Protein AF-A0A923U0V2-F1 (afdb_monomer_lite)

pLDDT: mean 92.28, std 5.25, range [62.75, 97.88]

Structure (mmCIF, N/CA/C/O backbone):
data_AF-A0A923U0V2-F1
#
_entry.id   AF-A0A923U0V2-F1
#
loop_
_atom_site.group_PDB
_atom_site.id
_atom_site.type_symbol
_atom_site.label_atom_id
_atom_site.label_alt_id
_atom_site.label_comp_id
_atom_site.label_asym_id
_atom_site.label_entity_id
_atom_site.label_seq_id
_atom_site.pdbx_PDB_ins_code
_atom_site.Cartn_x
_atom_site.Cartn_y
_atom_site.Cartn_z
_atom_site.occupancy
_atom_site.B_iso_or_equiv
_atom_site.auth_seq_id
_atom_site.auth_comp_id
_atom_site.auth_asym_id
_atom_site.auth_atom_id
_atom_site.pdbx_PDB_model_num
ATOM 1 N N . ILE A 1 1 ? 1.554 2.704 3.694 1.00 95.31 1 ILE A N 1
ATOM 2 C CA . ILE A 1 1 ? 1.669 2.129 2.339 1.00 95.31 1 ILE A CA 1
ATOM 3 C C . ILE A 1 1 ? 3.130 2.198 1.971 1.00 95.31 1 ILE A C 1
ATOM 5 O O . ILE A 1 1 ? 3.631 3.295 1.761 1.00 95.31 1 ILE A O 1
ATOM 9 N N . GLU A 1 2 ? 3.806 1.060 2.028 1.00 94.88 2 GLU A N 1
ATOM 10 C CA . GLU A 1 2 ? 5.252 0.951 1.831 1.00 94.88 2 GLU A CA 1
ATOM 11 C C . GLU A 1 2 ? 5.602 -0.514 1.557 1.00 94.88 2 GLU A C 1
ATOM 13 O O . GLU A 1 2 ? 4.943 -1.404 2.102 1.00 94.88 2 GLU A O 1
ATOM 18 N N . GLN A 1 3 ? 6.627 -0.752 0.739 1.00 91.88 3 GLN A N 1
ATOM 19 C CA . GLN A 1 3 ? 7.160 -2.089 0.485 1.00 91.88 3 GLN A CA 1
ATOM 20 C C . GLN A 1 3 ? 8.223 -2.435 1.523 1.00 91.88 3 GLN A C 1
ATOM 22 O O . GLN A 1 3 ? 9.386 -2.047 1.423 1.00 91.88 3 GLN A O 1
ATOM 27 N N . VAL A 1 4 ? 7.815 -3.193 2.536 1.00 92.06 4 VAL A N 1
ATOM 28 C CA . VAL A 1 4 ? 8.708 -3.733 3.567 1.00 92.06 4 VAL A CA 1
ATOM 29 C C . VAL A 1 4 ? 8.456 -5.221 3.753 1.00 92.06 4 VAL A C 1
ATOM 31 O O . VAL A 1 4 ? 7.397 -5.738 3.400 1.00 92.06 4 VAL A O 1
ATOM 34 N N . LYS A 1 5 ? 9.430 -5.912 4.349 1.00 90.62 5 LYS A N 1
ATOM 35 C CA . LYS A 1 5 ? 9.427 -7.372 4.523 1.00 90.62 5 LYS A CA 1
ATOM 36 C C . LYS A 1 5 ? 8.139 -7.933 5.149 1.00 90.62 5 LYS A C 1
ATOM 38 O O . LYS A 1 5 ? 7.723 -9.024 4.785 1.00 90.62 5 LYS A O 1
ATOM 43 N N . GLU A 1 6 ? 7.527 -7.189 6.066 1.00 92.12 6 GLU A N 1
ATOM 44 C CA . GLU A 1 6 ? 6.341 -7.611 6.826 1.00 92.12 6 GLU A CA 1
ATOM 45 C C . GLU A 1 6 ? 5.037 -6.987 6.293 1.00 92.12 6 GLU A C 1
ATOM 47 O O . GLU A 1 6 ? 4.023 -6.959 6.991 1.00 92.12 6 GLU A O 1
ATOM 52 N N . SER A 1 7 ? 5.059 -6.425 5.081 1.00 95.00 7 SER A N 1
ATOM 53 C CA . SER A 1 7 ? 3.873 -5.799 4.498 1.00 95.00 7 SER A CA 1
ATOM 54 C C . SER A 1 7 ? 2.855 -6.827 4.009 1.00 95.00 7 SER A C 1
ATOM 56 O O . SER A 1 7 ? 3.185 -7.915 3.536 1.00 95.00 7 SER A O 1
ATOM 58 N N . VAL A 1 8 ? 1.575 -6.479 4.144 1.00 96.44 8 VAL A N 1
ATOM 59 C CA . VAL A 1 8 ? 0.463 -7.268 3.612 1.00 96.44 8 VAL A CA 1
ATOM 60 C C . VAL A 1 8 ? 0.139 -6.768 2.211 1.00 96.44 8 VAL A C 1
ATOM 62 O O . VAL A 1 8 ? -0.018 -5.569 1.984 1.00 96.44 8 VAL A O 1
ATOM 65 N N . MET A 1 9 ? -0.005 -7.683 1.259 1.00 96.44 9 MET A N 1
ATOM 66 C CA . MET A 1 9 ? -0.419 -7.326 -0.096 1.00 96.44 9 MET A CA 1
ATOM 67 C C . MET A 1 9 ? -1.832 -6.725 -0.097 1.00 96.44 9 MET A C 1
ATOM 69 O O . MET A 1 9 ? -2.739 -7.280 0.521 1.00 96.44 9 MET A O 1
ATOM 73 N N . LEU A 1 10 ? -2.024 -5.610 -0.807 1.00 96.50 10 LEU A N 1
ATOM 74 C CA . LEU A 1 10 ? -3.270 -4.834 -0.832 1.00 96.50 10 LEU A CA 1
ATOM 75 C C . LEU A 1 10 ? -4.495 -5.683 -1.192 1.00 96.50 10 LEU A C 1
ATOM 77 O O . LEU A 1 10 ? -5.546 -5.507 -0.591 1.00 96.50 10 LEU A O 1
ATOM 81 N N . ASP A 1 11 ? -4.354 -6.622 -2.127 1.00 95.00 11 ASP A N 1
ATOM 82 C CA . ASP A 1 11 ? -5.414 -7.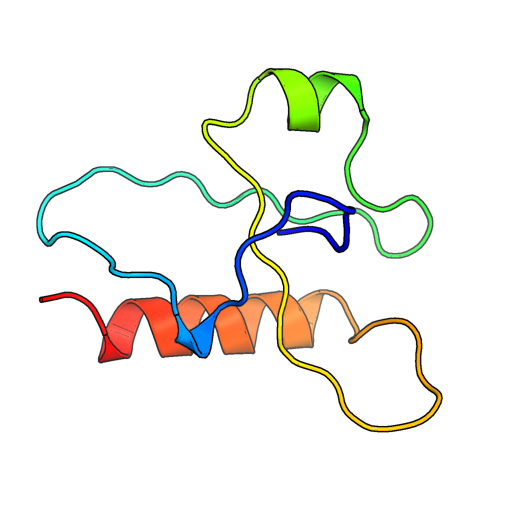539 -2.566 1.00 95.00 11 ASP A CA 1
ATOM 83 C C . ASP A 1 11 ? -5.820 -8.580 -1.509 1.00 95.00 11 ASP A C 1
ATOM 85 O O . ASP A 1 11 ? -6.837 -9.254 -1.664 1.00 95.00 11 ASP A O 1
ATOM 89 N N . LYS A 1 12 ? -5.051 -8.699 -0.423 1.00 95.25 12 LYS A N 1
ATOM 90 C CA . LYS A 1 12 ? -5.326 -9.573 0.725 1.00 95.25 12 LYS A CA 1
ATOM 91 C C . LYS A 1 12 ? -5.767 -8.796 1.966 1.00 95.25 12 LYS A C 1
ATOM 93 O O . LYS A 1 12 ? -6.055 -9.409 2.995 1.00 95.25 12 LYS A O 1
ATOM 98 N N . VAL A 1 13 ? -5.819 -7.464 1.902 1.00 92.75 13 VAL A N 1
ATOM 99 C CA . VAL A 1 13 ? -6.248 -6.631 3.029 1.00 92.75 13 VAL A CA 1
ATOM 100 C C . VAL A 1 13 ? -7.768 -6.653 3.139 1.00 92.75 13 VAL A C 1
ATOM 102 O O . VAL A 1 13 ? -8.484 -6.360 2.187 1.00 92.75 13 VAL A O 1
ATOM 105 N N . SER A 1 14 ? -8.271 -6.960 4.334 1.00 89.75 14 SER A N 1
ATOM 106 C CA . SER A 1 14 ? -9.698 -6.865 4.649 1.00 89.75 14 SER A CA 1
ATOM 107 C C . SER A 1 14 ? -9.987 -5.563 5.386 1.00 89.75 14 SER A C 1
ATOM 109 O O . SER A 1 14 ? -9.572 -5.387 6.530 1.00 89.75 14 SER A O 1
ATOM 111 N N . PHE A 1 15 ? -10.716 -4.654 4.742 1.00 90.19 15 PHE A N 1
ATOM 112 C CA . PHE A 1 15 ? -11.148 -3.406 5.365 1.00 90.19 15 PHE A CA 1
ATOM 113 C C . PHE A 1 15 ? -12.496 -3.591 6.065 1.00 90.19 15 PHE A C 1
ATOM 115 O O . PHE A 1 15 ? -13.499 -3.911 5.426 1.00 90.19 15 PHE A O 1
ATOM 122 N N . VAL A 1 16 ? -12.522 -3.367 7.381 1.00 89.00 16 VAL A N 1
ATOM 123 C CA . VAL A 1 16 ? -13.737 -3.480 8.198 1.00 89.00 16 VAL A CA 1
ATOM 124 C C . VAL A 1 16 ? -14.537 -2.183 8.116 1.00 89.00 16 VAL A C 1
ATOM 126 O O . VAL A 1 16 ? -14.038 -1.101 8.442 1.00 89.00 16 VAL A O 1
ATOM 129 N N . LYS A 1 17 ? -15.806 -2.260 7.710 1.00 86.50 17 LYS A N 1
ATOM 130 C CA . LYS A 1 17 ? -16.676 -1.083 7.660 1.00 86.50 17 LYS A CA 1
ATOM 131 C C . LYS A 1 17 ? -16.863 -0.452 9.038 1.00 86.50 17 LYS A C 1
ATOM 133 O O . LYS A 1 17 ? -17.107 -1.116 10.040 1.00 86.50 17 LYS A O 1
ATOM 138 N N . GLY A 1 18 ? -16.782 0.877 9.069 1.00 86.94 18 GLY A N 1
ATOM 139 C CA . GLY A 1 18 ? -16.910 1.669 10.294 1.00 86.94 18 GLY A CA 1
ATOM 140 C C . GLY A 1 18 ? -15.611 1.805 11.093 1.00 86.94 18 GLY A C 1
ATOM 141 O O . GLY A 1 18 ? -15.556 2.649 11.988 1.00 86.94 18 GLY A O 1
ATOM 142 N N . GLN A 1 19 ? -14.554 1.060 10.753 1.00 91.38 19 GLN A N 1
ATOM 143 C CA . GLN A 1 19 ? -13.232 1.275 11.332 1.00 91.38 19 GLN A CA 1
ATOM 144 C C . GLN A 1 19 ? -12.628 2.581 10.798 1.00 91.38 19 GLN A C 1
ATOM 146 O O . GLN A 1 19 ? -12.618 2.839 9.594 1.00 91.38 19 GLN A O 1
ATOM 151 N N . LYS A 1 20 ? -12.117 3.422 11.703 1.00 92.94 20 LYS A N 1
ATOM 152 C CA . LYS A 1 20 ? -11.340 4.607 11.322 1.00 92.94 20 LYS A CA 1
ATOM 153 C C . LYS A 1 20 ? -9.959 4.155 10.866 1.00 92.94 20 LYS A C 1
ATOM 155 O O . LYS A 1 20 ? -9.295 3.419 11.585 1.00 92.94 20 LYS A O 1
ATOM 160 N N . ILE A 1 21 ? -9.541 4.614 9.693 1.00 93.50 21 ILE A N 1
ATOM 161 C CA . ILE A 1 21 ? -8.252 4.271 9.096 1.00 93.50 21 ILE A CA 1
ATOM 162 C C . ILE A 1 21 ? -7.537 5.565 8.719 1.00 93.50 21 ILE A C 1
ATOM 164 O O . ILE A 1 21 ? -8.147 6.473 8.150 1.00 93.50 21 ILE A O 1
ATOM 168 N N . ALA 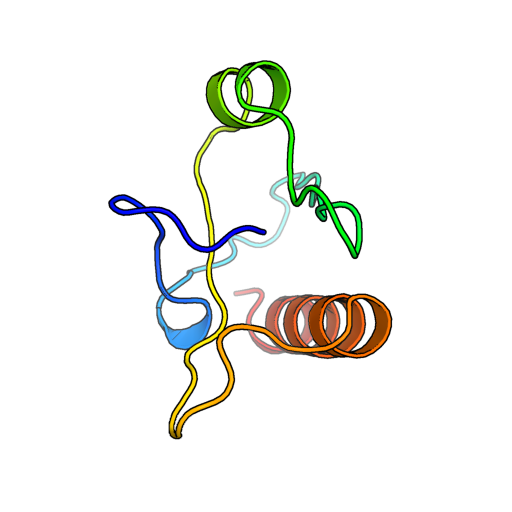A 1 22 ? -6.244 5.628 9.021 1.00 95.31 22 ALA A N 1
ATOM 169 C CA . ALA A 1 22 ? -5.327 6.631 8.503 1.00 95.31 22 ALA A CA 1
ATOM 170 C C . ALA A 1 22 ? -4.342 5.934 7.560 1.00 95.31 22 ALA A C 1
ATOM 172 O O . ALA A 1 22 ? -3.666 4.984 7.948 1.00 95.31 22 ALA A O 1
ATOM 173 N N . LEU A 1 23 ? -4.281 6.385 6.308 1.00 95.62 23 LEU A N 1
ATOM 174 C CA . LEU A 1 23 ? -3.351 5.849 5.321 1.00 95.62 23 LEU A CA 1
ATOM 175 C C . LEU A 1 23 ? -2.150 6.782 5.215 1.00 95.62 23 LEU A C 1
ATOM 177 O O . LEU A 1 23 ? -2.294 7.939 4.827 1.00 95.62 23 LEU A O 1
ATOM 181 N N . VAL A 1 24 ? -0.970 6.262 5.539 1.00 96.56 24 VAL A N 1
ATOM 182 C CA . VAL A 1 24 ? 0.297 6.976 5.372 1.00 96.56 24 VAL A CA 1
ATOM 183 C C . VAL A 1 24 ? 0.951 6.536 4.071 1.00 96.56 24 VAL A C 1
ATOM 185 O O . VAL A 1 24 ? 1.062 5.339 3.801 1.00 96.56 24 VAL A O 1
ATOM 188 N N . PHE A 1 25 ? 1.390 7.500 3.274 1.00 95.50 25 PHE A N 1
ATOM 189 C CA . PHE A 1 25 ? 2.070 7.280 2.005 1.00 95.50 25 PHE A CA 1
ATOM 190 C C . PHE A 1 25 ? 3.471 7.886 2.066 1.00 95.50 25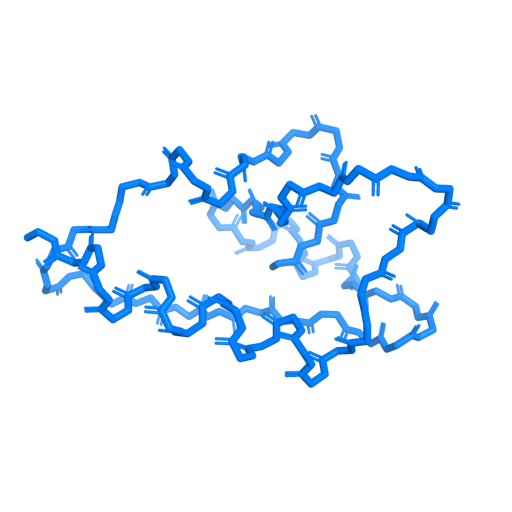 PHE A C 1
ATOM 192 O O . PHE A 1 25 ? 3.653 8.953 2.651 1.00 95.50 25 PHE A O 1
ATOM 199 N N . GLY A 1 26 ? 4.444 7.183 1.491 1.00 88.69 26 GLY A N 1
ATOM 200 C CA . GLY A 1 26 ? 5.841 7.605 1.492 1.00 88.69 26 GLY A CA 1
ATOM 201 C C . GLY A 1 26 ? 6.134 8.759 0.541 1.00 88.69 26 GLY A C 1
ATOM 202 O O . GLY A 1 26 ? 5.383 9.047 -0.391 1.00 88.69 26 GLY A O 1
ATOM 203 N N . ASN A 1 27 ? 7.265 9.415 0.765 1.00 90.44 27 ASN A N 1
ATOM 204 C CA . ASN A 1 27 ? 7.844 10.351 -0.183 1.00 90.44 27 ASN A CA 1
ATOM 205 C C . ASN A 1 27 ? 8.322 9.616 -1.453 1.00 90.44 27 ASN A C 1
ATOM 207 O O . ASN A 1 27 ? 8.781 8.480 -1.373 1.00 90.44 27 ASN A O 1
ATOM 211 N N . GLU A 1 28 ? 8.273 10.274 -2.616 1.00 85.25 28 GLU A N 1
ATOM 212 C CA . GLU A 1 28 ? 8.698 9.676 -3.897 1.00 85.25 28 GLU A CA 1
ATOM 213 C C . GLU A 1 28 ? 10.154 9.191 -3.907 1.00 85.25 28 GLU A C 1
ATOM 215 O O . GLU A 1 28 ? 10.482 8.257 -4.635 1.00 85.25 28 GLU A O 1
ATOM 220 N N . VAL A 1 29 ? 11.022 9.834 -3.125 1.00 86.00 29 VAL A N 1
ATOM 221 C CA . VAL A 1 29 ? 12.458 9.543 -3.082 1.00 86.00 29 VAL A CA 1
ATOM 222 C C . VAL A 1 29 ? 12.807 8.673 -1.881 1.00 86.00 29 VAL A C 1
ATOM 224 O O . VAL A 1 29 ? 13.576 7.726 -2.013 1.00 86.00 29 VAL A O 1
ATOM 227 N N . PHE A 1 30 ? 12.253 9.002 -0.714 1.00 89.38 30 PHE A N 1
ATOM 228 C CA . PHE A 1 30 ? 12.690 8.424 0.559 1.00 89.38 30 PHE A CA 1
ATOM 229 C C . PHE A 1 30 ? 11.733 7.379 1.139 1.00 89.38 30 PHE A C 1
ATOM 231 O O . PHE A 1 30 ? 12.080 6.735 2.123 1.00 89.38 30 PHE A O 1
ATOM 238 N N . GLY A 1 31 ? 10.551 7.188 0.545 1.00 91.38 31 GLY A N 1
ATOM 239 C CA . GLY A 1 31 ? 9.525 6.320 1.118 1.00 91.38 31 GLY A CA 1
ATOM 240 C C . GLY A 1 31 ? 8.975 6.875 2.435 1.00 91.38 31 GLY A C 1
ATOM 241 O O . GLY A 1 31 ? 8.932 8.092 2.644 1.00 91.38 31 GLY A O 1
ATOM 242 N N . VAL A 1 32 ? 8.475 5.991 3.294 1.00 93.75 32 VAL A N 1
ATOM 243 C CA . VAL A 1 32 ? 8.006 6.313 4.648 1.00 93.75 32 VAL A CA 1
ATOM 244 C C . VAL A 1 32 ? 9.154 6.176 5.650 1.00 93.75 32 VAL A C 1
ATOM 246 O O . VAL A 1 32 ? 9.799 5.132 5.717 1.00 93.75 32 VAL A O 1
ATOM 249 N N . ASP A 1 33 ? 9.353 7.196 6.488 1.00 94.88 33 ASP A N 1
ATOM 250 C CA . ASP A 1 33 ? 10.353 7.162 7.560 1.00 94.88 33 ASP A CA 1
ATOM 251 C C . ASP A 1 33 ? 10.128 5.987 8.528 1.00 94.88 33 ASP A C 1
ATOM 253 O O . ASP A 1 33 ? 8.998 5.682 8.925 1.00 94.88 33 ASP A O 1
ATOM 257 N N . GLU A 1 34 ? 11.215 5.362 8.991 1.00 92.38 34 GLU A N 1
ATOM 258 C CA . GLU A 1 34 ? 11.142 4.209 9.899 1.00 92.38 34 GLU A CA 1
ATOM 259 C C . GLU A 1 34 ? 10.386 4.504 11.200 1.00 92.38 34 GLU A C 1
ATOM 261 O O . GLU A 1 34 ? 9.702 3.632 11.735 1.00 92.38 34 GLU A O 1
ATOM 266 N N . GLU A 1 35 ? 10.514 5.719 11.736 1.00 95.44 35 GLU A N 1
ATOM 267 C CA . GLU A 1 35 ? 9.783 6.136 12.935 1.00 95.44 35 GLU A CA 1
ATOM 268 C C . GLU A 1 35 ? 8.272 6.137 12.686 1.00 95.44 35 GLU A C 1
ATOM 270 O O . GLU A 1 35 ? 7.502 5.675 13.527 1.00 95.44 35 GLU A O 1
ATOM 275 N N . VAL A 1 36 ? 7.839 6.572 11.503 1.00 94.81 36 VAL A N 1
ATOM 276 C CA . VAL A 1 36 ? 6.427 6.558 11.117 1.00 94.81 36 VAL A CA 1
ATOM 277 C C . VAL A 1 36 ? 5.935 5.122 10.940 1.00 94.81 36 VAL A C 1
ATOM 279 O O . VAL A 1 36 ? 4.867 4.783 11.448 1.00 94.81 36 VAL A O 1
ATOM 282 N N . LEU A 1 37 ? 6.727 4.249 10.306 1.00 93.75 37 LEU A N 1
ATOM 283 C CA . LEU A 1 37 ? 6.399 2.823 10.165 1.00 93.75 37 LEU A CA 1
ATOM 284 C C . LEU A 1 37 ? 6.223 2.126 11.521 1.00 93.75 37 LEU A C 1
ATOM 286 O O . LEU A 1 37 ? 5.279 1.358 11.685 1.00 93.75 37 LEU A O 1
ATOM 290 N N . LYS A 1 38 ? 7.079 2.424 12.508 1.00 94.56 38 LYS A N 1
ATOM 291 C CA . LYS A 1 38 ? 6.996 1.859 13.870 1.00 94.56 38 LYS A CA 1
ATOM 292 C C . LYS A 1 38 ? 5.731 2.272 14.625 1.00 94.56 38 LYS A C 1
ATOM 294 O O . LYS A 1 38 ? 5.318 1.560 15.534 1.00 94.56 38 LYS A O 1
ATOM 299 N N . ASN A 1 39 ? 5.139 3.409 14.263 1.00 96.25 39 ASN A N 1
ATOM 300 C CA . ASN A 1 39 ? 3.891 3.904 14.842 1.00 96.25 39 ASN A CA 1
ATOM 301 C C . ASN A 1 39 ? 2.637 3.454 14.066 1.00 96.25 39 ASN A C 1
ATOM 303 O O . ASN A 1 39 ? 1.525 3.759 14.490 1.00 96.25 39 ASN A O 1
ATOM 307 N N . CYS A 1 40 ? 2.785 2.759 12.933 1.00 95.88 40 CYS A N 1
ATOM 308 C CA . CYS A 1 40 ? 1.653 2.224 12.177 1.00 95.88 40 CYS A CA 1
ATOM 309 C C . CYS A 1 40 ? 1.216 0.857 12.722 1.00 95.88 40 CYS A C 1
ATOM 311 O O . CYS A 1 40 ? 2.050 0.030 13.079 1.00 95.88 40 CYS A O 1
ATOM 313 N N . ASP A 1 41 ? -0.088 0.573 12.668 1.00 95.25 41 ASP A N 1
ATOM 314 C CA . ASP A 1 41 ? -0.637 -0.753 13.006 1.00 95.25 41 ASP A CA 1
ATOM 315 C C . ASP A 1 41 ? -0.159 -1.862 12.048 1.00 95.25 41 ASP A C 1
ATOM 317 O O . ASP A 1 41 ? -0.246 -3.052 12.347 1.00 95.25 41 ASP A O 1
ATOM 321 N N . GLY A 1 42 ? 0.330 -1.478 10.869 1.00 94.12 42 GLY A N 1
ATOM 322 C CA . GLY A 1 42 ? 0.872 -2.384 9.872 1.00 94.12 42 GLY A CA 1
ATOM 323 C C . GLY A 1 42 ? 1.293 -1.656 8.602 1.00 94.12 42 GLY A C 1
ATOM 324 O O . GLY A 1 42 ? 1.112 -0.444 8.451 1.00 94.12 42 GLY A O 1
ATOM 325 N N . SER A 1 43 ? 1.844 -2.416 7.660 1.00 95.88 43 SER A N 1
ATOM 326 C CA . SER A 1 43 ? 2.222 -1.926 6.336 1.00 95.88 43 SER A CA 1
ATOM 327 C C . SER A 1 43 ? 1.481 -2.704 5.254 1.00 95.88 43 SER A C 1
ATOM 329 O O . SER A 1 43 ? 1.184 -3.888 5.401 1.00 95.88 43 SER A O 1
ATOM 331 N N . ILE A 1 44 ? 1.140 -2.002 4.177 1.00 96.50 44 ILE A N 1
ATOM 332 C CA . ILE A 1 44 ? 0.428 -2.552 3.025 1.00 96.50 44 ILE A CA 1
ATOM 333 C C . ILE A 1 44 ? 1.239 -2.205 1.784 1.00 96.50 44 ILE A C 1
ATOM 335 O O . ILE A 1 44 ? 1.632 -1.041 1.628 1.00 96.50 44 ILE A O 1
ATOM 339 N N . GLU A 1 45 ? 1.430 -3.180 0.902 1.00 96.12 45 GLU A N 1
ATOM 340 C CA . GLU A 1 45 ? 2.085 -3.007 -0.394 1.00 96.12 45 GLU A CA 1
ATOM 341 C C . GLU A 1 45 ? 1.137 -3.318 -1.557 1.00 96.12 45 GLU A C 1
ATOM 343 O O . GLU A 1 45 ? 0.248 -4.161 -1.455 1.00 96.12 45 GLU A O 1
ATOM 348 N N . ILE A 1 46 ? 1.310 -2.631 -2.687 1.00 96.31 46 ILE A N 1
ATOM 349 C CA . ILE A 1 46 ? 0.555 -2.932 -3.907 1.00 96.31 46 ILE A CA 1
ATOM 350 C C . ILE A 1 46 ? 1.281 -4.073 -4.631 1.00 96.31 46 ILE A C 1
ATOM 352 O O . ILE A 1 46 ? 2.466 -3.900 -4.930 1.00 96.31 46 ILE A O 1
ATOM 356 N N . PRO A 1 47 ? 0.609 -5.192 -4.968 1.00 94.75 47 PRO A N 1
ATOM 357 C CA . PRO A 1 47 ? 1.211 -6.240 -5.783 1.00 94.75 47 PRO A CA 1
ATOM 358 C C . PRO A 1 47 ? 1.743 -5.677 -7.102 1.00 94.75 47 PRO A C 1
ATOM 360 O O . PRO A 1 47 ? 1.020 -5.016 -7.852 1.00 94.75 47 PRO A O 1
ATOM 363 N N . GLN A 1 48 ? 3.014 -5.941 -7.386 1.00 92.31 48 GLN A N 1
ATOM 364 C CA . GLN A 1 48 ? 3.698 -5.478 -8.586 1.00 92.31 48 GLN A CA 1
ATOM 365 C C . GLN A 1 48 ? 4.297 -6.661 -9.334 1.00 92.31 48 GLN A C 1
ATOM 367 O O . GLN A 1 48 ? 4.893 -7.559 -8.746 1.00 92.31 48 GLN A O 1
ATOM 372 N N . PHE A 1 49 ? 4.162 -6.630 -10.656 1.00 89.25 49 PHE A N 1
ATOM 373 C CA . PHE A 1 49 ? 4.824 -7.556 -11.565 1.00 89.25 49 PHE A CA 1
ATOM 374 C C . PHE A 1 49 ? 5.713 -6.751 -12.515 1.00 89.25 49 PHE A C 1
ATOM 376 O O . PHE A 1 49 ? 5.294 -5.717 -13.036 1.00 89.25 49 PHE A O 1
ATOM 383 N N . GLY A 1 50 ? 6.934 -7.230 -12.756 1.00 88.62 50 GLY A N 1
ATOM 384 C CA . GLY A 1 50 ? 7.911 -6.576 -13.628 1.00 88.62 50 GLY A CA 1
ATOM 385 C C . GLY A 1 50 ? 9.150 -6.093 -12.878 1.00 88.62 50 GLY A C 1
ATOM 386 O O . GLY A 1 50 ? 9.452 -6.559 -11.787 1.00 88.62 50 GLY A O 1
ATOM 387 N N . THR A 1 51 ? 9.906 -5.186 -13.498 1.00 83.75 51 THR A N 1
ATOM 388 C CA . THR A 1 51 ? 11.227 -4.747 -13.008 1.00 83.75 51 THR A CA 1
ATOM 389 C C . THR A 1 51 ? 11.206 -3.405 -12.282 1.00 83.75 51 THR A C 1
ATOM 391 O O . THR A 1 51 ? 12.241 -2.950 -11.800 1.00 83.75 51 THR A O 1
ATOM 394 N N . LYS A 1 52 ? 10.053 -2.728 -12.228 1.00 84.69 52 LYS A N 1
ATOM 395 C CA . LYS A 1 52 ? 9.919 -1.477 -11.480 1.00 84.69 52 LYS A CA 1
ATOM 396 C C . LYS A 1 52 ? 9.770 -1.788 -10.000 1.00 84.69 52 LYS A C 1
ATOM 398 O O . LYS A 1 52 ? 8.954 -2.617 -9.626 1.00 84.69 52 LYS A O 1
ATOM 403 N N . HIS A 1 53 ? 10.553 -1.077 -9.199 1.00 82.56 53 HIS A N 1
ATOM 404 C CA . HIS A 1 53 ? 10.546 -1.215 -7.750 1.00 82.56 53 HIS A CA 1
ATOM 405 C C . HIS A 1 53 ? 9.339 -0.534 -7.102 1.00 82.56 53 HIS A C 1
ATOM 407 O O . HIS A 1 53 ? 8.969 -0.911 -6.009 1.00 82.56 53 HIS A O 1
ATOM 413 N N . SER A 1 54 ? 8.719 0.466 -7.736 1.00 89.00 54 SER A N 1
ATOM 414 C CA . SER A 1 54 ? 7.559 1.149 -7.160 1.00 89.00 54 SER A CA 1
ATOM 415 C C . SER A 1 54 ? 6.683 1.813 -8.224 1.00 89.00 54 SER A C 1
ATOM 417 O O . SER A 1 54 ? 7.112 2.071 -9.355 1.00 89.00 54 SER A O 1
ATOM 419 N N . PHE A 1 55 ? 5.434 2.103 -7.855 1.00 92.62 55 PHE A N 1
ATOM 420 C CA . PHE A 1 55 ? 4.568 3.011 -8.602 1.00 92.62 55 PHE A CA 1
ATOM 421 C C . PHE A 1 55 ? 4.828 4.456 -8.172 1.00 92.62 55 PHE A C 1
ATOM 423 O O . PHE A 1 55 ? 5.233 4.718 -7.040 1.00 92.62 55 PHE A O 1
ATOM 430 N N . ASN A 1 56 ? 4.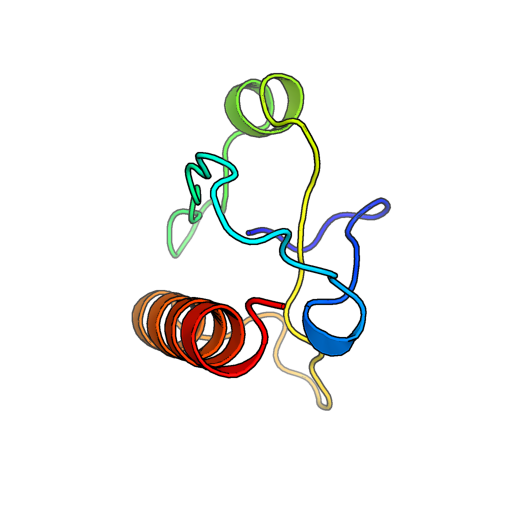524 5.405 -9.062 1.00 92.75 56 ASN A N 1
ATOM 431 C CA . ASN A 1 56 ? 4.465 6.818 -8.695 1.00 92.75 56 ASN A CA 1
ATOM 432 C C . ASN A 1 56 ? 3.481 7.037 -7.530 1.00 92.75 56 ASN A C 1
ATOM 434 O O . ASN A 1 56 ? 2.437 6.382 -7.468 1.00 92.75 56 ASN A O 1
ATOM 438 N N . ILE A 1 57 ? 3.787 7.984 -6.639 1.00 92.94 57 ILE A N 1
ATOM 439 C CA . ILE A 1 57 ? 3.020 8.186 -5.409 1.00 92.94 57 ILE A CA 1
ATOM 440 C C . ILE A 1 57 ? 1.543 8.498 -5.665 1.00 92.94 57 ILE A C 1
ATOM 442 O O . ILE A 1 57 ? 0.675 7.928 -5.008 1.00 92.94 57 ILE A O 1
ATOM 446 N N . THR A 1 58 ? 1.226 9.319 -6.668 1.00 94.25 58 THR A N 1
ATOM 447 C CA . THR A 1 58 ? -0.159 9.661 -7.017 1.00 94.25 58 THR A CA 1
ATOM 448 C C . THR A 1 58 ? -0.927 8.440 -7.523 1.00 94.25 58 THR A C 1
ATOM 450 O O . THR A 1 58 ? -2.089 8.248 -7.162 1.00 94.25 58 THR A O 1
ATOM 453 N N . ILE A 1 59 ? -0.273 7.577 -8.305 1.00 95.31 59 ILE A N 1
ATOM 454 C CA . ILE A 1 59 ? -0.864 6.318 -8.778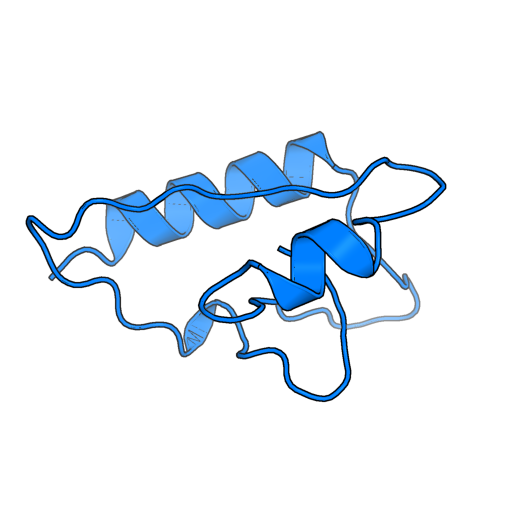 1.00 95.31 59 ILE A CA 1
ATOM 455 C C . ILE A 1 59 ? -1.094 5.358 -7.609 1.00 95.31 59 ILE A C 1
ATOM 457 O O . ILE A 1 59 ? -2.181 4.794 -7.489 1.00 95.31 59 ILE A O 1
ATOM 461 N N . SER A 1 60 ? -0.117 5.227 -6.710 1.00 96.06 60 SER A N 1
ATOM 462 C CA . SER A 1 60 ? -0.237 4.410 -5.499 1.00 96.06 60 SER A CA 1
ATOM 463 C C . SER A 1 60 ? -1.419 4.847 -4.634 1.00 96.06 60 SER A C 1
ATOM 465 O O . SER A 1 60 ? -2.219 4.009 -4.217 1.00 96.06 60 SER A O 1
ATOM 467 N N . VAL A 1 61 ? -1.577 6.156 -4.411 1.00 96.75 61 VAL A N 1
ATOM 468 C CA . VAL A 1 61 ? -2.722 6.719 -3.679 1.00 96.75 61 VAL A CA 1
ATOM 469 C C . VAL A 1 61 ? -4.039 6.360 -4.366 1.00 96.75 61 VAL A C 1
ATOM 471 O O . VAL A 1 61 ? -4.954 5.868 -3.707 1.00 96.75 61 VAL A O 1
ATOM 474 N N . GLY A 1 62 ? -4.133 6.542 -5.687 1.00 97.88 62 GLY A N 1
ATOM 475 C CA . GLY A 1 62 ? -5.337 6.213 -6.452 1.00 97.88 62 GLY A CA 1
ATOM 476 C C . GLY A 1 62 ? -5.736 4.737 -6.349 1.00 97.88 62 GLY A C 1
ATOM 477 O O . GLY A 1 62 ? -6.896 4.438 -6.065 1.00 97.88 62 GLY A O 1
ATOM 478 N N . ILE A 1 63 ? -4.777 3.820 -6.516 1.00 97.19 63 ILE A N 1
ATOM 479 C CA . ILE A 1 63 ? -5.008 2.369 -6.422 1.00 97.19 63 ILE A CA 1
ATOM 480 C C . ILE A 1 63 ? -5.516 1.991 -5.028 1.00 97.19 63 ILE A C 1
ATOM 482 O O . ILE A 1 63 ? -6.529 1.300 -4.909 1.00 97.19 63 ILE A O 1
ATOM 486 N N . VAL A 1 64 ? -4.840 2.460 -3.975 1.00 96.88 64 VAL A N 1
ATOM 487 C CA . VAL A 1 64 ? -5.190 2.117 -2.589 1.00 96.88 64 VAL A CA 1
ATOM 488 C C . VAL A 1 64 ? -6.567 2.664 -2.220 1.00 96.88 64 VAL A C 1
ATOM 490 O O . VAL A 1 64 ? -7.377 1.930 -1.658 1.00 96.88 64 VAL A O 1
ATOM 493 N N . LEU A 1 65 ? -6.867 3.923 -2.556 1.00 96.00 65 LEU A N 1
ATOM 494 C CA . LEU A 1 65 ? -8.163 4.529 -2.240 1.00 96.00 65 LEU A CA 1
ATOM 495 C C . LEU A 1 65 ? -9.314 3.867 -3.001 1.00 96.00 65 LEU A C 1
ATOM 497 O O . LEU A 1 65 ? -10.368 3.620 -2.413 1.00 96.00 65 LEU A O 1
ATOM 501 N N . TRP A 1 66 ? -9.117 3.553 -4.284 1.00 96.56 66 TRP A N 1
ATOM 502 C CA . TRP A 1 66 ? -10.117 2.831 -5.066 1.00 96.56 66 TRP A CA 1
ATOM 503 C C . TRP A 1 66 ? -10.367 1.436 -4.488 1.00 96.56 66 TRP A C 1
ATOM 505 O O . TRP A 1 66 ? -11.516 1.067 -4.248 1.00 96.56 66 TRP A O 1
ATOM 515 N N . HIS A 1 67 ? -9.301 0.688 -4.186 1.00 95.62 67 HIS A N 1
ATOM 516 C CA . HIS A 1 67 ? -9.422 -0.644 -3.602 1.00 95.62 67 HIS A CA 1
ATOM 517 C C . HIS A 1 67 ? -10.132 -0.597 -2.242 1.00 95.62 67 HIS A C 1
ATOM 519 O O . HIS A 1 67 ? -11.056 -1.375 -2.014 1.00 95.62 67 HIS A O 1
ATOM 525 N N . TYR A 1 68 ? -9.760 0.345 -1.370 1.00 93.88 68 TYR A N 1
ATOM 526 C CA . TYR A 1 68 ? -10.426 0.573 -0.086 1.00 93.88 68 TYR A CA 1
ATOM 527 C C . TYR A 1 68 ? -11.927 0.848 -0.255 1.00 93.88 68 TYR A C 1
ATOM 529 O O . TYR A 1 68 ? -12.755 0.265 0.443 1.00 93.88 68 TYR A O 1
ATOM 537 N N . PHE A 1 69 ? -12.297 1.715 -1.202 1.00 91.81 69 PHE A N 1
ATOM 538 C CA . PHE A 1 69 ? -13.696 2.056 -1.442 1.00 91.81 69 PHE A CA 1
ATOM 539 C C . PHE A 1 69 ? -14.519 0.861 -1.942 1.00 91.81 69 PHE A C 1
ATOM 541 O O . PHE A 1 69 ? -15.667 0.698 -1.522 1.00 91.81 69 PHE A O 1
ATOM 548 N N . MET A 1 70 ? -13.933 0.030 -2.809 1.00 92.00 70 MET A N 1
ATOM 549 C CA . MET A 1 70 ? -14.598 -1.131 -3.407 1.00 92.00 70 MET A CA 1
ATOM 550 C C . MET A 1 70 ? -14.682 -2.346 -2.471 1.00 92.00 70 MET A C 1
ATOM 552 O O . MET A 1 70 ? -15.610 -3.135 -2.615 1.00 92.00 70 MET A O 1
ATOM 556 N N . ASN A 1 71 ? -13.755 -2.491 -1.516 1.00 87.94 71 ASN A N 1
ATOM 557 C CA . ASN A 1 71 ? -13.614 -3.691 -0.671 1.00 87.94 71 ASN A CA 1
ATOM 558 C C . ASN A 1 71 ? -13.908 -3.443 0.819 1.00 87.94 71 ASN A C 1
ATOM 560 O O . ASN A 1 71 ? -13.496 -4.218 1.682 1.00 87.94 71 ASN A O 1
ATOM 564 N N . ARG A 1 72 ? -14.617 -2.359 1.147 1.00 77.81 72 ARG A N 1
ATOM 565 C CA . ARG A 1 72 ? -15.151 -2.146 2.499 1.00 77.81 72 ARG A CA 1
ATOM 566 C C . ARG A 1 72 ? -16.374 -3.052 2.709 1.00 77.81 72 ARG A C 1
ATOM 568 O O . ARG A 1 72 ? -17.430 -2.799 2.130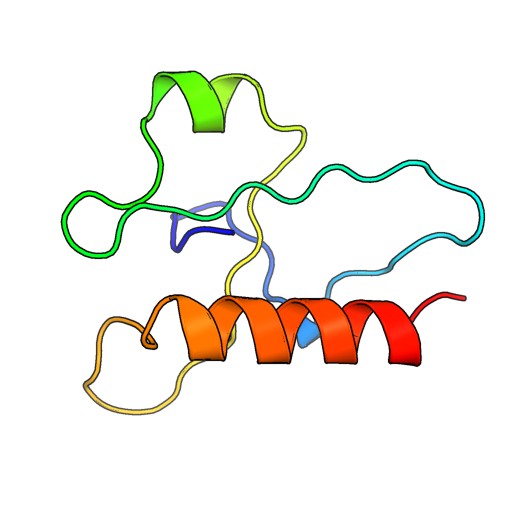 1.00 77.81 72 ARG A O 1
ATOM 575 N N . ASN A 1 73 ? -16.216 -4.094 3.524 1.00 62.75 73 ASN A N 1
ATOM 576 C CA . ASN A 1 73 ? -17.295 -5.018 3.900 1.00 62.75 73 ASN A CA 1
ATOM 577 C C . ASN A 1 73 ? -18.075 -4.476 5.099 1.00 62.75 73 ASN A C 1
ATOM 579 O O . ASN A 1 73 ? -17.427 -4.258 6.148 1.00 62.75 73 ASN A O 1
#

Secondary structure (DSSP, 8-state):
----TTPEEGGG--BPTT--------BTTTBS-HHHHHTSS--EE----SS-S---HHHHHHHHHHHHHHSB-

Sequence (73 aa):
IEQVKESVMLDKVSFVKGQKIALVFGNEVFGVDEEVLKNCDGSIEIPQFGTKHSFNITISVGIVLWHYFMNRN

Foldseek 3Di:
DFDDPFAAELVPDAAEPPDDDDDDFQDQVGTDDPVVCVVDPHHYDYDDDDDDPDDDRVVVVVVNVVSNVVRHD

Radius of gyration: 12.15 Å; chains: 1; bounding box: 30×20×28 Å